Protein AF-A0A7Y5HDB7-F1 (afdb_monomer_lite)

Radius of gyration: 20.24 Å; chains: 1; bounding box: 42×54×58 Å

Secondary structure (DSSP, 8-state):
-GGG--HHHHHHHHHHHHHHHHHHTTS-SSPPGGGGHHHHHHHHGGGTTT-----HHHHHHHHHHHHHHHHHHHHTGGGS-HHHHHHHHHHHHHHHHHHHHHHHHHHHHHHHHHHHHHH-PPPPHHHHHHHHHHHHHHHHHHHHHHHHHHHTHHHHH--PPPTT----

Foldseek 3Di:
DCPVDDPVNVVVVVVVVVVVVVVVVPDPDQDALVVLVVLLCQLLVCQQPPAQDLDLVSLVSNLVSLVVSLVVLVSSVVNFDVVLSVVLNVLSVQLNVLSVQLSVLSVVLVVLVVCCVVVVHDRPPVVNVVSVVSNVVSSVSNSVSSVVCVVCCCVRSVDDDDVPSDRD

Sequence (168 aa):
LARWLTRGRIRRIEEAVGQVLARARGRTLPPGPAELRPFLRRVLSPASGTGLTSDVAGAHAIRRAARALRYAHETLAAAFPPETFRECQLLLRRLQDAAGSWNDRVMLLALVRKLGRRSGAAVPARLTDRLKKEMKVHGNGFEAALAGVAGARDRLFGIPPTPGEEPR

pLDDT: mean 86.06, std 11.88, range [52.62, 97.31]

Structure (mmCIF, N/CA/C/O backbone):
data_AF-A0A7Y5HDB7-F1
#
_entry.id   AF-A0A7Y5HDB7-F1
#
loop_
_atom_site.group_PDB
_atom_site.id
_atom_site.type_symbol
_atom_site.label_atom_id
_atom_site.label_alt_id
_atom_site.label_comp_id
_atom_site.label_asym_id
_atom_site.label_entity_id
_atom_site.label_seq_id
_atom_site.pdbx_PDB_ins_code
_atom_site.Cartn_x
_atom_site.Cartn_y
_atom_site.Cartn_z
_atom_site.occupancy
_atom_site.B_iso_or_equiv
_atom_site.auth_seq_id
_atom_site.auth_comp_id
_atom_site.auth_asym_id
_atom_site.auth_atom_id
_atom_site.pdbx_PDB_model_num
ATOM 1 N N . LEU A 1 1 ? -6.910 -31.721 1.705 1.00 53.41 1 LEU A N 1
ATOM 2 C CA . LEU A 1 1 ? -6.409 -30.587 2.523 1.00 53.41 1 LEU A CA 1
ATOM 3 C C . LEU A 1 1 ? -5.903 -30.969 3.930 1.00 53.41 1 LEU A C 1
ATOM 5 O O . LEU A 1 1 ? -5.052 -30.259 4.440 1.00 53.41 1 LEU A O 1
ATOM 9 N N . ALA A 1 2 ? -6.315 -32.091 4.543 1.00 60.59 2 ALA A N 1
ATOM 10 C CA . ALA A 1 2 ? -5.962 -32.419 5.940 1.00 60.59 2 ALA A CA 1
ATOM 11 C C . ALA A 1 2 ? -4.603 -33.125 6.196 1.00 60.59 2 ALA A C 1
ATOM 13 O O . ALA A 1 2 ? -4.182 -33.215 7.344 1.00 60.59 2 ALA A O 1
ATOM 14 N N . ARG A 1 3 ? -3.868 -33.602 5.174 1.00 70.19 3 ARG A N 1
ATOM 15 C CA . ARG A 1 3 ? -2.634 -34.409 5.377 1.00 70.19 3 ARG A CA 1
ATOM 16 C C . ARG A 1 3 ? -1.455 -33.659 6.028 1.00 70.19 3 ARG A C 1
ATOM 18 O O . ARG A 1 3 ? -0.506 -34.293 6.472 1.00 70.19 3 ARG A O 1
ATOM 25 N N . TRP A 1 4 ? -1.494 -32.328 6.095 1.00 80.56 4 TRP A N 1
ATOM 26 C CA . TRP A 1 4 ? -0.395 -31.496 6.610 1.00 80.56 4 TRP A CA 1
ATOM 27 C C . TRP A 1 4 ? -0.553 -31.087 8.091 1.00 80.56 4 TRP A C 1
ATOM 29 O O . TRP A 1 4 ? 0.432 -30.696 8.729 1.00 80.56 4 TRP A O 1
ATOM 39 N N . LEU A 1 5 ? -1.763 -31.218 8.650 1.00 84.25 5 LEU A N 1
ATOM 40 C CA . LEU A 1 5 ? -2.106 -30.906 10.043 1.00 84.25 5 LEU A CA 1
ATOM 41 C C . LEU A 1 5 ? -1.978 -32.159 10.917 1.00 84.25 5 LEU A C 1
ATOM 43 O O . LEU A 1 5 ? -2.958 -32.788 11.304 1.00 84.25 5 LEU A O 1
ATOM 47 N N . THR A 1 6 ? -0.742 -32.550 11.220 1.00 92.94 6 THR A N 1
ATOM 48 C CA . THR A 1 6 ? -0.495 -33.626 12.190 1.00 92.94 6 THR A CA 1
ATOM 49 C C . THR A 1 6 ? -0.859 -33.164 13.604 1.00 92.94 6 THR A C 1
ATOM 51 O O . THR A 1 6 ? -0.769 -31.974 13.917 1.00 92.94 6 THR A O 1
ATOM 54 N N . ARG A 1 7 ? -1.195 -34.101 14.503 1.00 91.19 7 ARG A N 1
ATOM 55 C CA . ARG A 1 7 ? -1.465 -33.794 15.926 1.00 91.19 7 ARG A CA 1
ATOM 56 C C . ARG A 1 7 ? -0.333 -32.985 16.576 1.00 91.19 7 ARG A C 1
ATOM 58 O O . ARG A 1 7 ? -0.592 -32.051 17.324 1.00 91.19 7 ARG A O 1
ATOM 65 N N . GLY A 1 8 ? 0.922 -33.289 16.237 1.00 93.44 8 GLY A N 1
ATOM 66 C CA . GLY A 1 8 ? 2.088 -32.552 16.741 1.00 93.44 8 GLY A CA 1
ATOM 67 C C . GLY A 1 8 ? 2.245 -31.135 16.173 1.00 93.44 8 GLY A C 1
ATOM 68 O O . GLY A 1 8 ? 2.944 -30.313 16.761 1.00 93.44 8 GLY A O 1
ATOM 69 N N . ARG A 1 9 ? 1.624 -30.820 15.031 1.00 87.94 9 ARG A N 1
ATOM 70 C CA . ARG A 1 9 ? 1.544 -29.446 14.513 1.00 87.94 9 ARG A CA 1
ATOM 71 C C . ARG A 1 9 ? 0.417 -28.661 15.163 1.00 87.94 9 ARG A C 1
ATOM 73 O O . ARG A 1 9 ? 0.635 -27.504 15.493 1.00 87.94 9 ARG A O 1
ATOM 80 N N . ILE A 1 10 ? -0.735 -29.300 15.363 1.00 91.38 10 ILE A N 1
ATOM 81 C CA . ILE A 1 10 ? -1.867 -28.712 16.088 1.00 91.38 10 ILE A CA 1
ATOM 82 C C . ILE A 1 10 ? -1.408 -28.293 17.488 1.00 91.38 10 ILE A C 1
ATOM 84 O O . ILE A 1 10 ? -1.502 -27.117 17.813 1.00 91.38 10 ILE A O 1
ATOM 88 N N . ARG A 1 11 ? -0.746 -29.196 18.226 1.00 94.94 11 ARG A N 1
ATOM 89 C CA . ARG A 1 11 ? -0.197 -28.897 19.558 1.00 94.94 11 ARG A CA 1
ATOM 90 C C . ARG A 1 11 ? 0.767 -27.704 19.561 1.00 94.94 11 ARG A C 1
ATOM 92 O O . ARG A 1 11 ? 0.665 -26.837 20.414 1.00 94.94 11 ARG A O 1
ATOM 99 N N . ARG A 1 12 ? 1.664 -27.614 18.571 1.00 91.25 12 ARG A N 1
ATOM 100 C CA . ARG A 1 12 ? 2.591 -26.473 18.434 1.00 91.25 12 ARG A CA 1
ATOM 101 C C . ARG A 1 12 ? 1.877 -25.150 18.150 1.00 91.25 12 ARG A C 1
ATOM 103 O O . ARG A 1 12 ? 2.319 -24.111 18.627 1.00 91.25 12 ARG A O 1
ATOM 110 N N . ILE A 1 13 ? 0.805 -25.175 17.356 1.00 85.44 13 ILE A N 1
ATOM 111 C CA . ILE A 1 13 ? -0.020 -23.987 17.099 1.00 85.44 13 ILE A CA 1
ATOM 112 C C . ILE A 1 13 ? -0.746 -23.578 18.383 1.00 85.44 13 ILE A C 1
ATOM 114 O O . ILE A 1 13 ? -0.710 -22.406 18.741 1.00 85.44 13 ILE A O 1
ATOM 118 N N . GLU A 1 14 ? -1.351 -24.531 19.091 1.00 91.56 14 GLU A N 1
ATOM 119 C CA . GLU A 1 14 ? -2.039 -24.295 20.365 1.00 91.56 14 GLU A CA 1
ATOM 120 C C . GLU A 1 14 ? -1.094 -23.717 21.425 1.00 91.56 14 GLU A C 1
ATOM 122 O O . GLU A 1 14 ? -1.429 -22.720 22.059 1.00 91.56 14 GLU A O 1
ATOM 127 N N . GLU A 1 15 ? 0.115 -24.269 21.566 1.00 94.50 15 GLU A N 1
ATOM 128 C CA . GLU A 1 15 ? 1.153 -23.748 22.466 1.00 94.50 15 GLU A CA 1
ATOM 129 C C . GLU A 1 15 ? 1.566 -22.319 22.094 1.00 94.50 15 GLU A C 1
ATOM 131 O O . GLU A 1 15 ? 1.622 -21.444 22.961 1.00 94.50 15 GLU A O 1
ATOM 136 N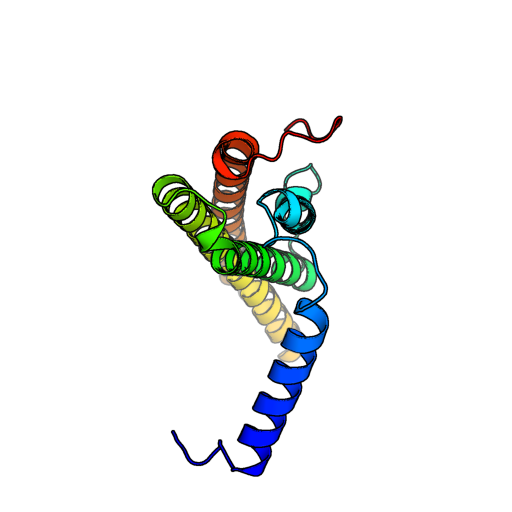 N . ALA A 1 16 ? 1.812 -22.047 20.808 1.00 84.25 16 ALA A N 1
ATOM 137 C CA . ALA A 1 16 ? 2.173 -20.710 20.342 1.00 84.25 16 ALA A CA 1
ATOM 138 C C . ALA A 1 16 ? 1.048 -19.691 20.598 1.00 84.25 16 ALA A C 1
ATOM 140 O O . ALA A 1 16 ? 1.310 -18.590 21.085 1.00 84.25 16 ALA A O 1
ATOM 141 N N . VAL A 1 17 ? -0.207 -20.061 20.325 1.00 80.44 17 VAL A N 1
ATOM 142 C CA . VAL A 1 17 ? -1.384 -19.230 20.623 1.00 80.44 17 VAL A CA 1
ATOM 143 C C . VAL A 1 17 ? -1.516 -19.009 22.131 1.00 80.44 17 VAL A C 1
ATOM 145 O O . VAL A 1 17 ? -1.704 -17.873 22.562 1.00 80.44 17 VAL A O 1
ATOM 148 N N . GLY A 1 18 ? -1.343 -20.053 22.943 1.00 85.69 18 GLY A N 1
ATOM 149 C CA . GLY A 1 18 ? -1.377 -19.972 24.402 1.00 85.69 18 GLY A CA 1
ATOM 150 C C . GLY A 1 18 ? -0.336 -19.003 24.963 1.00 85.69 18 GLY A C 1
ATOM 151 O O . GLY A 1 18 ? -0.668 -18.174 25.807 1.00 85.69 18 GLY A O 1
ATOM 152 N N . GLN A 1 19 ? 0.896 -19.025 24.445 1.00 83.19 19 GLN A N 1
ATOM 153 C CA . GLN A 1 19 ? 1.947 -18.075 24.830 1.00 83.19 19 GLN A CA 1
ATOM 154 C C . GLN A 1 19 ? 1.605 -16.630 24.443 1.00 83.19 19 GLN A C 1
ATOM 156 O O . GLN A 1 19 ? 1.855 -15.708 25.223 1.00 83.19 19 GLN A O 1
ATOM 161 N N . VAL A 1 20 ? 1.021 -16.415 23.259 1.00 75.50 20 VAL A N 1
ATOM 162 C CA . VAL A 1 20 ? 0.561 -15.087 22.821 1.00 75.50 20 VAL A CA 1
ATOM 163 C C . VAL A 1 20 ? -0.552 -14.573 23.737 1.00 75.50 20 VAL A C 1
ATOM 165 O O . VAL A 1 20 ? -0.480 -13.438 24.206 1.00 75.50 20 VAL A O 1
ATOM 168 N N . LEU A 1 21 ? -1.542 -15.412 24.051 1.00 75.75 21 LEU A N 1
ATOM 169 C CA . LEU A 1 21 ? -2.656 -15.058 24.932 1.00 75.75 21 LEU A CA 1
ATOM 170 C C . LEU A 1 21 ? -2.208 -14.825 26.380 1.00 75.75 21 LEU A C 1
ATOM 172 O O . LEU A 1 21 ? -2.672 -13.882 27.016 1.00 75.75 21 LEU A O 1
ATOM 176 N N . ALA A 1 22 ? -1.281 -15.632 26.901 1.00 79.44 22 ALA A N 1
ATOM 177 C CA . ALA A 1 22 ? -0.715 -15.447 28.236 1.00 79.44 22 ALA A CA 1
ATOM 178 C C . ALA A 1 22 ? 0.032 -14.110 28.354 1.00 79.44 22 ALA A C 1
ATOM 180 O O . ALA A 1 22 ? -0.130 -13.401 29.343 1.00 79.44 22 ALA A O 1
ATOM 181 N N . ARG A 1 23 ? 0.776 -13.712 27.312 1.00 73.75 23 ARG A N 1
ATOM 182 C CA . ARG A 1 23 ? 1.399 -12.378 27.228 1.00 73.75 23 ARG A CA 1
ATOM 183 C C . ARG A 1 23 ? 0.376 -11.246 27.103 1.00 73.75 23 ARG A C 1
ATOM 185 O O . ARG A 1 23 ? 0.663 -10.126 27.517 1.00 73.75 23 ARG A O 1
ATOM 192 N N . ALA A 1 24 ? -0.796 -11.518 26.531 1.00 65.94 24 ALA A N 1
ATOM 193 C CA . ALA A 1 24 ? -1.868 -10.539 26.383 1.00 65.94 24 ALA A CA 1
ATOM 194 C C . ALA A 1 24 ? -2.690 -10.350 27.672 1.00 65.94 24 ALA A C 1
ATOM 196 O O . ALA A 1 24 ? -3.136 -9.240 27.941 1.00 65.94 24 ALA A O 1
ATOM 197 N N . ARG A 1 25 ? -2.844 -11.393 28.503 1.00 62.31 25 ARG A N 1
ATOM 198 C CA . ARG A 1 25 ? -3.687 -11.402 29.721 1.00 62.31 25 ARG A CA 1
ATOM 199 C C . ARG A 1 25 ? -3.269 -10.445 30.849 1.00 62.31 25 ARG A C 1
ATOM 201 O O . ARG A 1 25 ? -3.994 -10.346 31.829 1.00 62.31 25 ARG A O 1
ATOM 208 N N . GLY A 1 26 ? -2.158 -9.724 30.715 1.00 62.16 26 GLY A N 1
ATOM 209 C CA . GLY A 1 26 ? -1.749 -8.660 31.644 1.00 62.16 26 GLY A CA 1
ATOM 210 C C . GLY A 1 26 ? -1.768 -7.253 31.042 1.00 62.16 26 GLY A C 1
ATOM 211 O O . GLY A 1 26 ? -1.338 -6.313 31.704 1.00 62.16 26 GLY A O 1
ATOM 212 N N . ARG A 1 27 ? -2.199 -7.093 29.782 1.00 54.84 27 ARG A N 1
ATOM 213 C CA . ARG A 1 27 ? -2.213 -5.798 29.096 1.00 54.84 27 ARG A CA 1
ATOM 214 C C . ARG A 1 27 ? -3.599 -5.164 29.157 1.00 54.84 27 ARG A C 1
ATOM 216 O O . ARG A 1 27 ? -4.592 -5.738 28.723 1.00 54.84 27 ARG A O 1
ATOM 223 N N . THR A 1 28 ? -3.612 -3.975 29.739 1.00 55.19 28 THR A N 1
ATOM 224 C CA . THR A 1 28 ? -4.709 -3.023 29.879 1.00 55.19 28 THR A CA 1
ATOM 225 C C . THR A 1 28 ? -5.381 -2.739 28.538 1.00 55.19 28 THR A C 1
ATOM 227 O O . THR A 1 28 ? -4.685 -2.344 27.612 1.00 55.19 28 THR A O 1
ATOM 230 N N . LEU A 1 29 ? -6.715 -2.878 28.503 1.00 52.62 29 LEU A N 1
ATOM 231 C CA . LEU A 1 29 ? -7.658 -2.520 27.429 1.00 52.62 29 LEU A CA 1
ATOM 232 C C . LEU A 1 29 ? -7.353 -3.087 26.017 1.00 52.62 29 LEU A C 1
ATOM 234 O O . LEU A 1 29 ? -6.205 -3.290 25.630 1.00 52.62 29 LEU A O 1
ATOM 238 N N . PRO A 1 30 ? -8.384 -3.370 25.197 1.00 57.78 30 PRO A N 1
ATOM 239 C CA . PRO A 1 30 ? -8.160 -3.638 23.780 1.00 57.78 30 PRO A CA 1
ATOM 240 C C . PRO A 1 30 ? -7.399 -2.450 23.168 1.00 57.78 30 PRO A C 1
ATOM 242 O O . PRO A 1 30 ? -7.697 -1.305 23.524 1.00 57.78 30 PRO A O 1
ATOM 245 N N . PRO A 1 31 ? -6.417 -2.688 22.279 1.00 64.62 31 PRO A N 1
ATOM 246 C CA . PRO A 1 31 ? -5.629 -1.603 21.715 1.00 64.62 31 PRO A CA 1
ATOM 247 C C . PRO A 1 31 ? -6.576 -0.596 21.053 1.00 64.62 31 PRO A C 1
ATOM 249 O O . PRO A 1 31 ? -7.414 -0.962 20.229 1.00 64.62 31 PRO A O 1
ATOM 252 N N . GLY A 1 32 ? -6.491 0.667 21.462 1.00 74.06 32 GLY A N 1
ATOM 253 C CA . GLY A 1 32 ? -7.309 1.723 20.878 1.00 74.06 32 GLY A CA 1
ATOM 254 C C . GLY A 1 32 ? -6.797 2.125 19.490 1.00 74.06 32 GLY A C 1
ATOM 255 O O . GLY A 1 32 ? -5.679 1.768 19.112 1.00 74.06 32 GLY A O 1
ATOM 256 N N . PRO A 1 33 ? -7.547 2.946 18.740 1.00 77.31 33 PRO A N 1
ATOM 257 C CA . PRO A 1 33 ? -7.126 3.441 17.428 1.00 77.31 33 PRO A CA 1
ATOM 258 C C . PRO A 1 33 ? -5.720 4.071 17.407 1.00 77.31 33 PRO A C 1
ATOM 260 O O . PRO A 1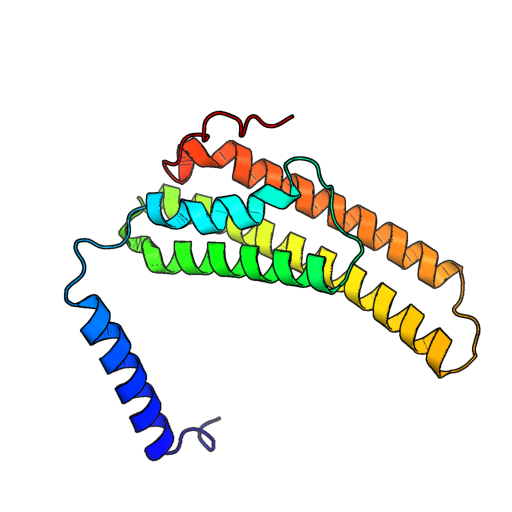 33 ? -4.997 3.923 16.425 1.00 77.31 33 PRO A O 1
ATOM 263 N N . ALA A 1 34 ? -5.278 4.690 18.510 1.00 79.25 34 ALA A N 1
ATOM 264 C CA . ALA A 1 34 ? -3.941 5.275 18.656 1.00 79.25 34 ALA A CA 1
ATOM 265 C C . ALA A 1 34 ? -2.782 4.274 18.455 1.00 79.25 34 ALA A C 1
ATOM 267 O O . ALA A 1 34 ? -1.703 4.670 18.013 1.00 79.25 34 ALA A O 1
ATOM 268 N N . GLU A 1 35 ? -3.003 2.982 18.703 1.00 82.44 35 GLU A N 1
ATOM 269 C CA . GLU A 1 35 ? -2.020 1.912 18.473 1.00 82.44 35 GLU A CA 1
ATOM 270 C C . GLU A 1 35 ? -1.744 1.678 16.975 1.00 82.44 35 GLU A C 1
ATOM 272 O O . GLU A 1 35 ? -0.738 1.073 16.605 1.00 82.44 35 GLU A O 1
ATOM 277 N N . LEU A 1 36 ? -2.579 2.222 16.079 1.00 84.00 36 LEU A N 1
ATOM 278 C CA . LEU A 1 36 ? -2.344 2.190 14.634 1.00 84.00 36 LEU A CA 1
ATOM 279 C C . LEU A 1 36 ? -1.318 3.232 14.164 1.00 84.00 36 LEU A C 1
ATOM 281 O O . LEU A 1 36 ? -0.824 3.120 13.038 1.00 84.00 36 LEU A O 1
ATOM 285 N N . ARG A 1 37 ? -0.941 4.213 15.003 1.00 83.94 37 ARG A N 1
ATOM 286 C CA . ARG A 1 37 ? 0.007 5.291 14.648 1.00 83.94 37 ARG A CA 1
ATOM 287 C C . ARG A 1 37 ? 1.305 4.791 14.008 1.00 83.94 37 ARG A C 1
ATOM 289 O O . ARG A 1 37 ? 1.668 5.320 12.957 1.00 83.94 37 ARG A O 1
ATOM 296 N N . PRO A 1 38 ? 2.011 3.778 14.551 1.00 81.81 38 PRO A N 1
ATOM 297 C CA . PRO A 1 38 ? 3.270 3.323 13.963 1.00 81.81 38 PRO A CA 1
ATOM 298 C C . PRO A 1 38 ? 3.081 2.734 12.560 1.00 81.81 38 PRO A C 1
ATOM 300 O O . PRO A 1 38 ? 3.935 2.915 11.690 1.00 81.81 38 PRO A O 1
ATOM 303 N N . PHE A 1 39 ? 1.956 2.052 12.331 1.00 82.12 39 PHE A N 1
ATOM 304 C CA . PHE A 1 39 ? 1.613 1.465 11.038 1.00 82.12 39 PHE A CA 1
ATOM 305 C C . PHE A 1 39 ? 1.237 2.545 10.027 1.00 82.12 39 PHE A C 1
ATOM 307 O O . PHE A 1 39 ? 1.769 2.542 8.918 1.00 82.12 39 PHE A O 1
ATOM 314 N N . LEU A 1 40 ? 0.399 3.504 10.431 1.00 84.38 40 LEU A N 1
ATOM 315 C CA . LEU A 1 40 ? 0.041 4.664 9.615 1.00 84.38 40 LEU A CA 1
ATOM 316 C C . LEU A 1 40 ? 1.283 5.456 9.220 1.00 84.38 40 LEU A C 1
ATOM 318 O O . LEU A 1 40 ? 1.516 5.649 8.033 1.00 84.38 40 LEU A O 1
ATOM 322 N N . ARG A 1 41 ? 2.148 5.812 10.175 1.00 84.38 41 ARG A N 1
ATOM 323 C CA . ARG A 1 41 ? 3.394 6.537 9.890 1.00 84.38 41 ARG A CA 1
ATOM 324 C C . ARG A 1 41 ? 4.276 5.788 8.895 1.00 84.38 41 ARG A C 1
ATOM 326 O O . ARG A 1 41 ? 4.829 6.390 7.985 1.00 84.38 41 ARG A O 1
ATOM 333 N N . ARG A 1 42 ? 4.399 4.464 9.025 1.00 82.56 42 ARG A N 1
ATOM 334 C CA . ARG A 1 42 ? 5.221 3.655 8.112 1.00 82.56 42 ARG A CA 1
ATOM 335 C C . ARG A 1 42 ? 4.652 3.595 6.694 1.00 82.56 42 ARG A C 1
ATOM 337 O O . ARG A 1 42 ? 5.424 3.531 5.743 1.00 82.56 42 ARG A O 1
ATOM 344 N N . VAL A 1 43 ? 3.329 3.590 6.559 1.00 83.12 43 VAL A N 1
ATOM 345 C CA . VAL A 1 43 ? 2.639 3.577 5.262 1.00 83.12 43 VAL A CA 1
ATOM 346 C C . VAL A 1 43 ? 2.611 4.965 4.621 1.00 83.12 43 VAL A C 1
ATOM 348 O O . VAL A 1 43 ? 2.723 5.056 3.405 1.00 83.12 43 VAL A O 1
ATOM 351 N N . LEU A 1 44 ? 2.502 6.024 5.426 1.00 83.25 44 LEU A N 1
ATOM 352 C CA . LEU A 1 44 ? 2.420 7.415 4.975 1.00 83.25 44 LEU A CA 1
ATOM 353 C C . LEU A 1 44 ? 3.795 8.081 4.795 1.00 83.25 44 LEU A C 1
ATOM 355 O O . LEU A 1 44 ? 3.906 9.024 4.027 1.00 83.25 44 LEU A O 1
ATOM 359 N N . SER A 1 45 ? 4.863 7.583 5.424 1.00 80.75 45 SER A N 1
ATOM 360 C CA . SER A 1 45 ? 6.225 8.126 5.270 1.00 80.75 45 SER A CA 1
ATOM 361 C C . SER A 1 45 ? 6.754 8.145 3.819 1.00 80.75 45 SER A C 1
ATOM 363 O O . SER A 1 45 ? 7.427 9.105 3.454 1.00 80.75 45 SER A O 1
ATOM 365 N N . PRO A 1 46 ? 6.447 7.172 2.940 1.00 67.88 46 PRO A N 1
ATOM 366 C CA . PRO A 1 46 ? 6.735 7.304 1.509 1.00 67.88 46 PRO A CA 1
ATOM 367 C C . PRO A 1 46 ? 6.031 8.500 0.845 1.00 67.88 46 PRO A C 1
ATOM 369 O O . PRO A 1 46 ? 6.565 9.069 -0.103 1.00 67.88 46 PRO A O 1
ATOM 372 N N . ALA A 1 47 ? 4.858 8.904 1.349 1.00 58.16 47 ALA A N 1
ATOM 373 C CA . ALA A 1 47 ? 4.116 10.062 0.852 1.00 58.16 47 ALA A CA 1
ATOM 374 C C . ALA A 1 47 ? 4.732 11.401 1.300 1.00 58.16 47 ALA A C 1
ATOM 376 O O . ALA A 1 47 ? 4.497 12.416 0.657 1.00 58.16 47 ALA A O 1
ATOM 377 N N . SER A 1 48 ? 5.561 11.426 2.352 1.00 57.19 48 SER A N 1
ATOM 378 C CA . SER A 1 48 ? 6.111 12.663 2.928 1.00 57.19 48 SER A CA 1
ATOM 379 C C . SER A 1 48 ? 7.360 13.204 2.206 1.00 57.19 48 SER A C 1
ATOM 381 O O . SER A 1 48 ? 8.181 13.880 2.821 1.00 57.19 48 SER A O 1
ATOM 383 N N . G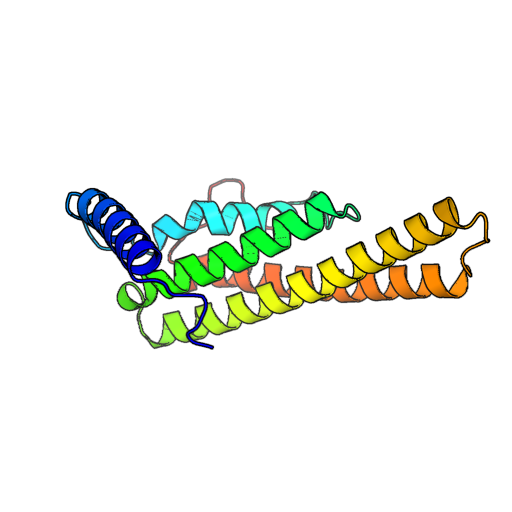LY A 1 49 ? 7.526 12.910 0.909 1.00 55.00 49 GLY A N 1
ATOM 384 C CA . GLY A 1 49 ? 8.457 13.646 0.037 1.00 55.00 49 GLY A CA 1
ATOM 385 C C . GLY A 1 49 ? 9.659 12.888 -0.539 1.00 55.00 49 GLY A C 1
ATOM 386 O O . GLY A 1 49 ? 10.442 13.496 -1.259 1.00 55.00 49 GLY A O 1
ATOM 387 N N . THR A 1 50 ? 9.819 11.581 -0.290 1.00 56.66 50 THR A N 1
ATOM 388 C CA . THR A 1 50 ? 10.872 10.783 -0.973 1.00 56.66 50 THR A CA 1
ATOM 389 C C . THR A 1 50 ? 10.413 10.166 -2.297 1.00 56.66 50 THR A C 1
ATOM 391 O O . THR A 1 50 ? 11.238 9.651 -3.053 1.00 56.66 50 THR A O 1
ATOM 394 N N . GLY A 1 51 ? 9.119 10.278 -2.614 1.00 69.44 51 GLY A N 1
ATOM 395 C CA . GLY A 1 51 ? 8.523 9.722 -3.823 1.00 69.44 51 GLY A CA 1
ATOM 396 C C . GLY A 1 51 ? 8.483 8.193 -3.812 1.00 69.44 51 GLY A C 1
ATOM 397 O O . GLY A 1 51 ? 9.121 7.510 -3.006 1.00 69.44 51 GLY A O 1
ATOM 398 N N . LEU A 1 52 ? 7.703 7.620 -4.724 1.00 82.31 52 LEU A N 1
ATOM 399 C CA . LEU A 1 52 ? 7.652 6.172 -4.877 1.00 82.31 52 LEU A CA 1
ATOM 400 C C . LEU A 1 52 ? 8.975 5.623 -5.424 1.00 82.31 52 LEU A C 1
ATOM 402 O O . LEU A 1 52 ? 9.456 6.014 -6.487 1.00 82.31 52 LEU A O 1
ATOM 406 N N . THR A 1 53 ? 9.549 4.659 -4.707 1.00 81.38 53 THR A N 1
ATOM 407 C CA . THR A 1 53 ? 10.806 4.013 -5.095 1.00 81.38 53 THR A CA 1
ATOM 408 C C . THR A 1 53 ? 10.628 3.032 -6.254 1.00 81.38 53 THR A C 1
ATOM 410 O O . THR A 1 53 ? 9.712 2.218 -6.273 1.00 81.38 53 THR A O 1
ATOM 413 N N . SER A 1 54 ? 11.548 3.051 -7.218 1.00 83.88 54 SER A N 1
ATOM 414 C CA . SER A 1 54 ? 11.600 2.024 -8.272 1.00 83.88 54 SER A CA 1
ATOM 415 C C . SER A 1 54 ? 12.344 0.751 -7.843 1.00 83.88 54 SER A C 1
ATOM 417 O O . SER A 1 54 ? 12.491 -0.180 -8.639 1.00 83.88 54 SER A O 1
ATOM 419 N N . ASP A 1 55 ? 12.811 0.703 -6.593 1.00 89.94 55 ASP A N 1
ATOM 420 C CA . ASP A 1 55 ? 13.460 -0.461 -6.009 1.00 89.94 55 ASP A CA 1
ATOM 421 C C . ASP A 1 55 ? 12.444 -1.518 -5.539 1.00 89.94 55 ASP A C 1
ATOM 423 O O . ASP A 1 55 ? 11.423 -1.219 -4.915 1.00 89.94 55 ASP A O 1
ATOM 427 N N . VAL A 1 56 ? 12.764 -2.786 -5.805 1.00 91.31 56 VAL A N 1
ATOM 428 C CA . VAL A 1 56 ? 11.917 -3.939 -5.468 1.00 91.31 56 VAL A CA 1
ATOM 429 C C . VAL A 1 56 ? 11.774 -4.096 -3.957 1.00 91.31 56 VAL A C 1
ATOM 431 O O . VAL A 1 56 ? 10.674 -4.377 -3.478 1.00 91.31 56 VAL A O 1
ATOM 434 N N . ALA A 1 57 ? 12.859 -3.931 -3.193 1.00 90.19 57 ALA A N 1
ATOM 435 C CA . ALA A 1 57 ? 12.810 -4.118 -1.746 1.00 90.19 57 ALA A CA 1
ATOM 436 C C . ALA A 1 57 ? 11.970 -3.019 -1.086 1.00 90.19 57 ALA A C 1
ATOM 438 O O . ALA A 1 57 ? 11.136 -3.314 -0.225 1.00 90.19 57 ALA A O 1
ATOM 439 N N . GLY A 1 58 ? 12.125 -1.778 -1.550 1.00 88.06 58 GLY A N 1
ATOM 440 C CA . GLY A 1 58 ? 11.300 -0.649 -1.141 1.00 88.06 58 GLY A CA 1
ATOM 441 C C . GLY A 1 58 ? 9.810 -0.839 -1.456 1.00 88.06 58 GLY A C 1
ATOM 442 O O . GLY A 1 58 ? 8.978 -0.755 -0.548 1.00 88.06 58 GLY A O 1
ATOM 443 N N . ALA A 1 59 ? 9.459 -1.187 -2.699 1.00 89.75 59 ALA A N 1
ATOM 444 C CA . ALA A 1 59 ? 8.066 -1.432 -3.090 1.00 89.75 59 ALA A CA 1
ATOM 445 C C . ALA A 1 59 ? 7.428 -2.585 -2.291 1.00 89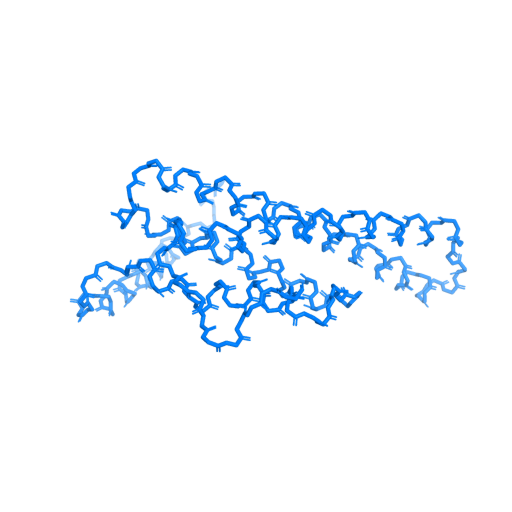.75 59 ALA A C 1
ATOM 447 O O . ALA A 1 59 ? 6.297 -2.482 -1.802 1.00 89.75 59 ALA A O 1
ATOM 448 N N . HIS A 1 60 ? 8.188 -3.658 -2.062 1.00 91.62 60 HIS A N 1
ATOM 449 C CA . HIS A 1 60 ? 7.741 -4.785 -1.253 1.00 91.62 60 HIS A CA 1
ATOM 450 C C . HIS A 1 60 ? 7.536 -4.406 0.221 1.00 91.62 60 HIS A C 1
ATOM 452 O O . HIS A 1 60 ? 6.557 -4.828 0.846 1.00 91.62 60 HIS A O 1
ATOM 458 N N . ALA A 1 61 ? 8.435 -3.604 0.798 1.00 89.62 61 ALA A N 1
ATOM 459 C CA . ALA A 1 61 ? 8.309 -3.122 2.169 1.00 89.62 61 ALA A CA 1
ATOM 460 C C . ALA A 1 61 ? 7.036 -2.285 2.361 1.00 89.62 61 ALA A C 1
ATOM 462 O O . ALA A 1 61 ? 6.314 -2.499 3.337 1.00 89.62 61 ALA A O 1
ATOM 463 N N . ILE A 1 62 ? 6.721 -1.413 1.402 1.00 89.06 62 ILE A N 1
ATOM 464 C CA . ILE A 1 62 ? 5.502 -0.597 1.399 1.00 89.06 62 ILE A CA 1
ATOM 465 C C . ILE A 1 62 ? 4.251 -1.478 1.318 1.00 89.06 62 ILE A C 1
ATOM 467 O O . ILE A 1 62 ? 3.355 -1.352 2.154 1.00 89.06 62 ILE A O 1
ATOM 471 N N . ARG A 1 63 ? 4.211 -2.443 0.388 1.00 93.06 63 ARG A N 1
ATOM 472 C CA . ARG A 1 63 ? 3.106 -3.413 0.292 1.00 93.06 63 ARG A CA 1
ATOM 473 C C . ARG A 1 63 ? 2.890 -4.164 1.609 1.00 93.06 63 ARG A C 1
ATOM 475 O O . ARG A 1 63 ? 1.748 -4.350 2.035 1.00 93.06 63 ARG A O 1
ATOM 482 N N . ARG A 1 64 ? 3.968 -4.608 2.268 1.00 92.69 64 ARG A N 1
ATOM 483 C CA . ARG A 1 64 ? 3.879 -5.273 3.580 1.00 92.69 64 ARG A CA 1
ATOM 484 C C . ARG A 1 64 ? 3.316 -4.345 4.652 1.00 92.69 64 ARG A C 1
ATOM 486 O O . ARG A 1 64 ? 2.491 -4.798 5.439 1.00 92.69 64 ARG A O 1
ATOM 493 N N . ALA A 1 65 ? 3.723 -3.078 4.671 1.00 89.62 65 ALA A N 1
ATOM 494 C CA . ALA A 1 65 ? 3.211 -2.096 5.621 1.00 89.62 65 ALA A CA 1
ATOM 495 C C . ALA A 1 65 ? 1.709 -1.828 5.413 1.00 89.62 65 ALA A C 1
ATOM 497 O O . ALA A 1 65 ? 0.959 -1.865 6.384 1.00 89.62 65 ALA A O 1
ATOM 498 N N . ALA A 1 66 ? 1.250 -1.662 4.166 1.00 91.69 66 ALA A N 1
ATOM 499 C CA . ALA A 1 66 ? -0.171 -1.475 3.853 1.00 91.69 66 ALA A CA 1
ATOM 500 C C . ALA A 1 66 ? -1.022 -2.676 4.307 1.00 91.69 66 ALA A C 1
ATOM 502 O O . ALA A 1 66 ? -2.063 -2.510 4.943 1.00 91.69 66 ALA A O 1
ATOM 503 N N . ARG A 1 67 ? -0.537 -3.900 4.057 1.00 94.88 67 ARG A N 1
ATOM 504 C CA . ARG A 1 67 ? -1.178 -5.135 4.534 1.00 94.88 67 ARG A CA 1
ATOM 505 C C . ARG A 1 67 ? -1.208 -5.216 6.063 1.00 94.88 67 ARG A C 1
ATOM 507 O O . ARG A 1 67 ? -2.231 -5.580 6.634 1.00 94.88 67 ARG A O 1
ATOM 514 N N . ALA A 1 68 ? -0.099 -4.884 6.723 1.00 90.38 68 ALA A N 1
ATOM 515 C CA . ALA A 1 68 ? -0.009 -4.896 8.180 1.00 90.38 68 ALA A CA 1
ATOM 516 C C . ALA A 1 68 ? -0.972 -3.888 8.818 1.00 90.38 68 ALA A C 1
ATOM 518 O O . ALA A 1 68 ? -1.642 -4.235 9.783 1.00 90.38 68 ALA A O 1
ATOM 519 N N . LEU A 1 69 ? -1.095 -2.686 8.248 1.00 91.75 69 LEU A N 1
ATOM 520 C CA . LEU A 1 69 ? -2.049 -1.674 8.699 1.00 91.75 69 LEU A CA 1
ATOM 521 C C . LEU A 1 69 ? -3.495 -2.177 8.602 1.00 91.75 69 LEU A C 1
ATOM 523 O O . LEU A 1 69 ? -4.250 -2.055 9.563 1.00 91.75 69 LEU A O 1
ATOM 527 N N . ARG A 1 70 ? -3.867 -2.798 7.475 1.00 94.56 70 ARG A N 1
ATOM 528 C CA . ARG A 1 70 ? -5.194 -3.405 7.316 1.00 94.56 70 ARG A CA 1
ATOM 529 C C . ARG A 1 70 ? -5.460 -4.478 8.370 1.00 94.56 70 ARG A C 1
ATOM 531 O O . ARG A 1 70 ? -6.515 -4.461 8.989 1.00 94.56 70 ARG A O 1
ATOM 538 N N . TYR A 1 71 ? -4.519 -5.393 8.585 1.00 93.00 71 TYR A N 1
ATOM 539 C CA . TYR A 1 71 ? -4.697 -6.472 9.560 1.00 93.00 71 TYR A CA 1
ATOM 540 C C . TYR A 1 71 ? -4.726 -5.975 10.999 1.00 93.00 71 TYR A C 1
ATOM 542 O O . TYR A 1 71 ? -5.503 -6.488 11.800 1.00 93.00 71 TYR A O 1
ATOM 550 N N . ALA A 1 72 ? -3.922 -4.964 11.323 1.00 89.69 72 ALA A N 1
ATOM 551 C CA . ALA A 1 72 ? -3.997 -4.303 12.614 1.00 89.69 72 ALA A CA 1
ATOM 552 C C . ALA A 1 72 ? -5.396 -3.705 12.815 1.00 89.69 72 ALA A C 1
ATOM 554 O O . ALA A 1 72 ? -6.048 -4.018 13.802 1.00 89.69 72 ALA A O 1
ATOM 555 N N . HIS A 1 73 ? -5.914 -2.961 11.836 1.00 90.75 73 HIS A N 1
ATOM 556 C CA . HIS A 1 73 ? -7.272 -2.421 11.891 1.00 90.75 73 HIS A CA 1
ATOM 557 C C . HIS A 1 73 ? -8.350 -3.516 12.026 1.00 90.75 73 HIS A C 1
ATOM 559 O O . HIS A 1 73 ? -9.230 -3.402 12.869 1.00 90.75 73 HIS A O 1
ATOM 565 N N . GLU A 1 74 ? -8.266 -4.605 11.253 1.00 93.06 74 GLU A N 1
ATOM 566 C CA . GLU A 1 74 ? -9.191 -5.748 11.359 1.00 93.06 74 GLU A CA 1
ATOM 567 C C . GLU A 1 74 ? -9.135 -6.422 12.741 1.00 93.06 74 GLU A C 1
ATOM 569 O O . GLU A 1 74 ? -10.168 -6.818 13.272 1.00 93.06 74 GLU A O 1
ATOM 574 N N . THR A 1 75 ? -7.952 -6.504 13.357 1.00 89.19 75 THR A N 1
ATOM 575 C CA . THR A 1 75 ? -7.782 -7.035 14.723 1.00 89.19 75 THR A CA 1
ATOM 576 C C . THR A 1 75 ? -8.452 -6.130 15.760 1.00 89.19 75 THR A C 1
ATOM 578 O O . THR A 1 75 ? -8.982 -6.614 16.757 1.00 89.19 75 THR A O 1
ATOM 581 N N . LEU A 1 76 ? -8.458 -4.819 15.517 1.00 88.44 76 LEU A N 1
ATOM 582 C CA . LEU A 1 76 ? -9.053 -3.820 16.402 1.00 88.44 76 LEU A CA 1
ATOM 583 C C . LEU A 1 76 ? -10.520 -3.524 16.081 1.00 88.44 76 LEU A C 1
ATOM 585 O O . LEU A 1 76 ? -11.032 -2.523 16.561 1.00 88.44 76 LEU A O 1
ATOM 589 N N . ALA A 1 77 ? -11.218 -4.369 15.314 1.00 90.31 77 ALA A N 1
ATOM 590 C CA . ALA A 1 77 ? -12.580 -4.085 14.852 1.00 90.31 77 ALA A CA 1
ATOM 591 C C . ALA A 1 77 ? -13.550 -3.658 15.967 1.00 90.31 77 ALA A C 1
ATOM 593 O O . ALA A 1 77 ? -14.339 -2.739 15.775 1.00 90.31 77 ALA A O 1
ATOM 594 N N . ALA A 1 78 ? -13.452 -4.279 17.146 1.00 86.94 78 ALA A N 1
ATOM 595 C CA . ALA A 1 78 ? -14.297 -3.966 18.299 1.00 86.94 78 ALA A CA 1
ATOM 596 C C . ALA A 1 78 ? -14.026 -2.584 18.931 1.00 86.94 78 ALA A C 1
ATOM 598 O O . ALA A 1 78 ? -14.841 -2.106 19.711 1.00 86.94 78 ALA A O 1
ATOM 599 N N . ALA A 1 79 ? -12.895 -1.947 18.615 1.00 88.00 79 ALA A N 1
ATOM 600 C CA . ALA A 1 79 ? -12.524 -0.622 19.112 1.00 88.00 79 ALA A CA 1
ATOM 601 C C . ALA A 1 79 ? -13.060 0.528 18.238 1.00 88.00 79 ALA A C 1
ATOM 603 O O . ALA A 1 79 ? -12.819 1.693 18.553 1.00 88.00 79 ALA A O 1
ATOM 604 N N . PHE A 1 80 ? -13.765 0.222 17.143 1.00 85.62 80 PHE A N 1
ATOM 605 C CA . PHE A 1 80 ? -14.323 1.207 16.219 1.00 85.62 80 PHE A CA 1
ATOM 606 C C . PHE A 1 80 ? -15.854 1.114 16.177 1.00 85.62 80 PHE A C 1
ATOM 608 O O . PHE A 1 80 ? -16.399 0.007 16.207 1.00 85.62 80 PHE A O 1
ATOM 615 N N . PRO A 1 81 ? -16.564 2.247 16.017 1.00 90.81 81 PRO A N 1
ATOM 616 C CA . PRO A 1 81 ? -17.954 2.222 15.577 1.00 90.81 81 PRO A CA 1
ATOM 617 C C . PRO A 1 81 ? -18.085 1.429 14.261 1.00 90.81 81 PRO A C 1
ATOM 619 O O . PRO A 1 81 ? -17.207 1.567 13.398 1.00 90.81 81 PRO A O 1
ATOM 622 N N . PRO A 1 82 ? -19.139 0.613 14.064 1.00 92.69 82 PRO A N 1
ATOM 623 C CA . PRO A 1 82 ? -19.281 -0.239 12.878 1.00 92.69 82 PRO A CA 1
ATOM 624 C C . PRO A 1 82 ? -19.173 0.512 11.545 1.00 92.69 82 PRO A C 1
ATOM 626 O O . PRO A 1 82 ? -18.590 0.003 10.584 1.00 92.69 82 PRO A O 1
ATOM 629 N N . GLU A 1 83 ? -19.706 1.729 11.481 1.00 92.88 83 GLU A N 1
ATOM 630 C CA . GLU A 1 83 ? -19.683 2.601 10.308 1.00 92.88 83 GLU A CA 1
ATOM 631 C C . GLU A 1 83 ? -18.252 3.063 10.009 1.00 92.88 83 GLU A C 1
ATOM 633 O O . GLU A 1 83 ? -17.758 2.867 8.896 1.00 92.88 83 GLU A O 1
ATOM 638 N N . THR A 1 84 ? -17.553 3.577 11.027 1.00 90.81 84 THR A N 1
ATOM 639 C CA . THR A 1 84 ? -16.144 3.988 10.944 1.00 90.81 84 THR A CA 1
ATOM 640 C C . THR A 1 84 ? -15.250 2.817 10.545 1.00 90.81 84 THR A C 1
ATOM 642 O O . THR A 1 84 ? -14.404 2.956 9.662 1.00 90.81 84 THR A O 1
ATOM 645 N N . PHE A 1 85 ? -15.465 1.637 11.137 1.00 92.06 85 PHE A N 1
ATOM 646 C CA . PHE A 1 85 ? -14.722 0.423 10.805 1.00 92.06 85 PHE A CA 1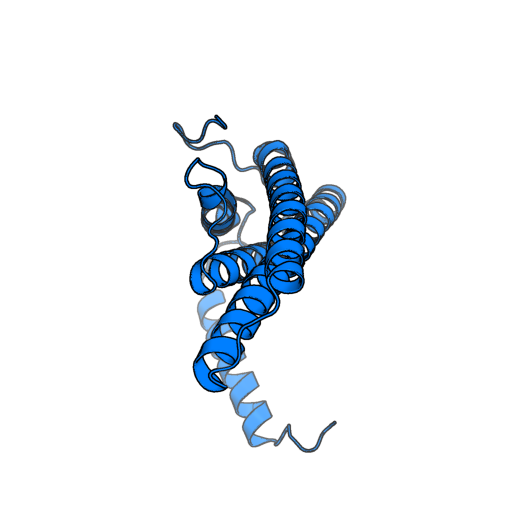
ATOM 647 C C . PHE A 1 85 ? -14.867 0.057 9.324 1.00 92.06 85 PHE A C 1
ATOM 649 O O . PHE A 1 85 ? -13.871 -0.193 8.641 1.00 92.06 85 PHE A O 1
ATOM 656 N N . ARG A 1 86 ? -16.102 0.031 8.805 1.00 95.31 86 ARG A N 1
ATOM 657 C CA . ARG A 1 86 ? -16.371 -0.289 7.393 1.00 95.31 86 ARG A CA 1
ATOM 658 C C . ARG A 1 86 ? -15.710 0.721 6.462 1.00 95.31 86 ARG A C 1
ATOM 660 O O . ARG A 1 86 ? -15.104 0.325 5.466 1.00 95.31 86 ARG A O 1
ATOM 667 N N . GLU A 1 87 ? -15.783 2.006 6.793 1.00 94.31 87 GLU A N 1
ATOM 668 C CA . GLU A 1 87 ? -15.167 3.060 5.992 1.00 94.31 87 GLU A CA 1
ATOM 669 C C . GLU A 1 87 ? -13.633 2.936 5.958 1.00 94.31 87 GLU A C 1
ATOM 671 O O . GLU A 1 87 ? -13.035 2.894 4.877 1.00 94.31 87 GLU A O 1
ATOM 676 N N . CYS A 1 88 ? -12.996 2.764 7.122 1.00 92.06 88 CYS A N 1
ATOM 677 C CA . CYS A 1 88 ? -11.570 2.457 7.229 1.00 92.06 88 CYS A CA 1
ATOM 678 C C . CYS A 1 88 ? -11.192 1.225 6.406 1.00 92.06 88 CYS A C 1
ATOM 680 O O . CYS A 1 88 ? -10.219 1.246 5.651 1.00 92.06 88 CYS A O 1
ATOM 682 N N . GLN A 1 89 ? -11.962 0.142 6.524 1.00 95.00 89 GLN A N 1
ATOM 683 C CA . GLN A 1 89 ? -11.682 -1.104 5.821 1.00 95.00 89 GLN A CA 1
ATOM 684 C C . GLN A 1 89 ? -11.700 -0.909 4.298 1.00 95.00 89 GLN A C 1
ATOM 686 O O . GLN A 1 89 ? -10.838 -1.456 3.604 1.00 95.00 89 GLN A O 1
ATOM 691 N N . LEU A 1 90 ? -12.629 -0.106 3.769 1.00 96.44 90 LEU A N 1
ATOM 692 C CA . LEU A 1 90 ? -12.683 0.223 2.343 1.00 96.44 90 LEU A CA 1
ATOM 693 C C . LEU A 1 90 ? -11.443 1.001 1.889 1.00 96.44 90 LEU A C 1
ATOM 695 O O . LEU A 1 90 ? -10.852 0.653 0.862 1.00 96.44 90 LEU A O 1
ATOM 699 N N . LEU A 1 91 ? -11.012 2.009 2.651 1.00 95.44 91 LEU A N 1
ATOM 700 C CA . LEU A 1 91 ? -9.809 2.788 2.339 1.00 95.44 91 LEU A CA 1
ATOM 701 C C . LEU A 1 91 ? -8.542 1.929 2.398 1.00 95.44 91 LEU A C 1
ATOM 703 O O . LEU A 1 91 ? -7.750 1.925 1.456 1.00 95.44 91 LEU A O 1
ATOM 707 N N . LEU A 1 92 ? -8.375 1.144 3.464 1.00 94.62 92 LEU A N 1
ATOM 708 C CA . LEU A 1 92 ? -7.212 0.276 3.649 1.00 94.62 92 LEU A CA 1
ATOM 709 C C . LEU A 1 92 ? -7.153 -0.841 2.605 1.00 94.62 92 LEU A C 1
ATOM 711 O O . LEU A 1 92 ? -6.067 -1.213 2.159 1.00 94.62 92 LEU A O 1
ATOM 715 N N . ARG A 1 93 ? -8.306 -1.355 2.164 1.00 96.69 93 ARG A N 1
ATOM 716 C CA . ARG A 1 93 ? -8.368 -2.301 1.048 1.00 96.69 93 ARG A CA 1
ATOM 717 C C . ARG A 1 93 ? -7.904 -1.652 -0.254 1.00 96.69 93 ARG A C 1
ATOM 719 O O . ARG A 1 93 ? -7.031 -2.213 -0.908 1.00 96.69 93 ARG A O 1
ATOM 726 N N . ARG A 1 94 ? -8.428 -0.471 -0.601 1.00 96.75 94 ARG A N 1
ATOM 727 C CA . ARG A 1 94 ? -8.007 0.272 -1.805 1.00 96.75 94 ARG A CA 1
ATOM 728 C C . ARG A 1 94 ? -6.506 0.560 -1.789 1.00 96.75 94 ARG A C 1
ATOM 730 O O . ARG A 1 94 ? -5.830 0.325 -2.786 1.00 96.75 94 ARG A O 1
ATOM 737 N N . LEU A 1 95 ? -5.983 0.990 -0.642 1.00 94.88 95 LEU A N 1
ATOM 738 C CA . LEU A 1 95 ? -4.556 1.211 -0.425 1.00 94.88 95 LEU A CA 1
ATOM 739 C C . LEU A 1 95 ? -3.735 -0.062 -0.658 1.00 94.88 95 LEU A C 1
ATOM 741 O O . LEU A 1 95 ? -2.742 -0.032 -1.384 1.00 94.88 95 LEU A O 1
ATOM 745 N N . GLN A 1 96 ? -4.147 -1.186 -0.066 1.00 95.75 96 GLN A N 1
ATOM 746 C CA . GLN A 1 96 ? -3.459 -2.466 -0.227 1.00 95.75 96 GLN A CA 1
ATOM 747 C C . GLN A 1 96 ? -3.472 -2.945 -1.686 1.00 95.75 96 GLN A C 1
ATOM 749 O O . GLN A 1 96 ? -2.442 -3.408 -2.181 1.00 95.75 96 GLN A O 1
ATOM 754 N N . ASP A 1 97 ? -4.613 -2.840 -2.367 1.00 97.19 97 ASP A N 1
ATOM 755 C CA . ASP A 1 97 ? -4.779 -3.288 -3.752 1.00 97.19 97 ASP A CA 1
ATOM 756 C C . ASP A 1 97 ? -3.935 -2.426 -4.713 1.00 97.19 97 ASP A C 1
ATOM 758 O O . ASP A 1 97 ? -3.253 -2.954 -5.602 1.00 97.19 97 ASP A O 1
ATOM 762 N N . ALA A 1 98 ? -3.886 -1.109 -4.482 1.00 96.00 98 ALA A N 1
ATOM 763 C CA . ALA A 1 98 ? -3.034 -0.190 -5.233 1.00 96.00 98 ALA A CA 1
ATOM 764 C C . ALA A 1 98 ? -1.537 -0.462 -4.990 1.00 96.00 98 ALA A C 1
ATOM 766 O O . ALA A 1 98 ? -0.773 -0.599 -5.949 1.00 96.00 98 ALA A O 1
ATOM 767 N N . ALA A 1 99 ? -1.127 -0.643 -3.728 1.00 93.56 99 ALA A N 1
ATOM 768 C CA . ALA A 1 99 ? 0.249 -0.993 -3.370 1.00 93.56 99 ALA A CA 1
ATOM 769 C C . ALA A 1 99 ? 0.686 -2.329 -3.992 1.00 93.56 99 ALA A C 1
ATOM 771 O O . ALA A 1 99 ? 1.811 -2.459 -4.473 1.00 93.56 99 ALA A O 1
ATOM 772 N N . GLY A 1 100 ? -0.206 -3.327 -3.997 1.00 96.06 100 GLY A N 1
ATOM 773 C CA . GLY A 1 100 ? 0.020 -4.620 -4.639 1.00 96.06 100 GLY A CA 1
ATOM 774 C C . GLY A 1 100 ? 0.255 -4.477 -6.139 1.00 96.06 100 GLY A C 1
ATOM 775 O O . GLY A 1 100 ? 1.284 -4.925 -6.640 1.00 96.06 100 GLY A O 1
ATOM 776 N N . SER A 1 101 ? -0.648 -3.776 -6.826 1.00 97.06 101 SER A N 1
ATOM 777 C CA . SER A 1 101 ? -0.574 -3.562 -8.275 1.00 97.06 101 SER A CA 1
ATOM 778 C C . SER A 1 101 ? 0.708 -2.837 -8.693 1.00 97.06 101 SER A C 1
ATOM 780 O O . SER A 1 101 ? 1.377 -3.243 -9.646 1.00 97.06 101 SER A O 1
ATOM 782 N N . TRP A 1 102 ? 1.085 -1.791 -7.953 1.00 95.62 102 TR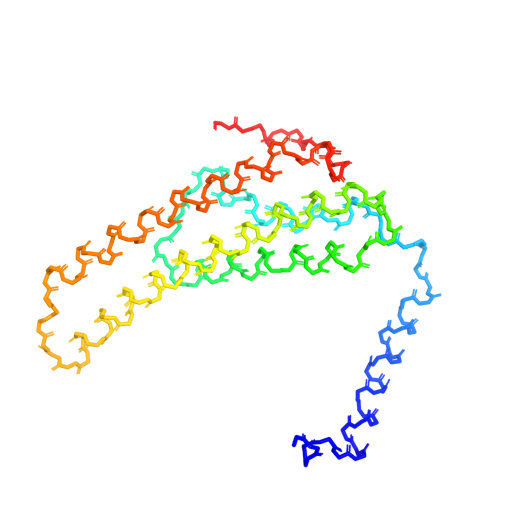P A N 1
ATOM 783 C CA . TRP A 1 102 ? 2.327 -1.056 -8.177 1.00 95.62 102 TRP A CA 1
ATOM 784 C C . TRP A 1 102 ? 3.567 -1.931 -7.947 1.00 95.62 102 TRP A C 1
ATOM 786 O O . TRP A 1 102 ? 4.409 -2.048 -8.842 1.00 95.62 102 TRP A O 1
ATOM 796 N N . ASN A 1 103 ? 3.647 -2.616 -6.801 1.00 95.56 103 ASN A N 1
ATOM 797 C CA . ASN A 1 103 ? 4.731 -3.551 -6.488 1.00 95.56 103 ASN A CA 1
ATOM 798 C C . ASN A 1 103 ? 4.903 -4.619 -7.578 1.00 95.56 103 ASN A C 1
ATOM 800 O O . ASN A 1 103 ? 6.028 -4.957 -7.943 1.00 95.56 103 ASN A O 1
ATOM 804 N N . ASP A 1 104 ? 3.804 -5.153 -8.107 1.00 97.12 104 ASP A N 1
ATOM 805 C CA . ASP A 1 104 ? 3.856 -6.194 -9.130 1.00 97.12 104 ASP A CA 1
ATOM 806 C C . ASP A 1 104 ? 4.496 -5.674 -10.428 1.00 97.12 104 ASP A C 1
ATOM 808 O O . ASP A 1 104 ? 5.274 -6.390 -11.059 1.00 97.12 104 ASP A O 1
ATOM 812 N N . ARG A 1 105 ? 4.271 -4.406 -10.802 1.00 97.25 105 ARG A N 1
ATOM 813 C CA . ARG A 1 105 ? 4.955 -3.784 -11.952 1.00 97.25 105 ARG A CA 1
ATOM 814 C C . ARG A 1 105 ? 6.434 -3.521 -11.701 1.00 97.25 105 ARG A C 1
ATOM 816 O O . ARG A 1 105 ? 7.243 -3.780 -12.594 1.00 97.25 105 ARG A O 1
ATOM 823 N N . VAL A 1 106 ? 6.799 -3.083 -10.495 1.00 95.75 106 VAL A N 1
ATOM 824 C CA . VAL A 1 106 ? 8.208 -2.949 -10.083 1.00 95.75 106 VAL A CA 1
ATOM 825 C C . VAL A 1 106 ? 8.920 -4.306 -10.183 1.00 95.75 106 VAL A C 1
ATOM 827 O O . VAL A 1 106 ? 9.995 -4.411 -10.779 1.00 95.75 106 VAL A O 1
ATOM 830 N N . MET A 1 107 ? 8.287 -5.372 -9.683 1.00 97.12 107 MET A N 1
ATOM 831 C CA . MET A 1 107 ? 8.825 -6.732 -9.741 1.00 97.12 107 MET A CA 1
ATOM 832 C C . MET A 1 107 ? 8.951 -7.242 -11.182 1.00 97.12 107 MET A C 1
ATOM 834 O O . MET A 1 107 ? 10.005 -7.757 -11.556 1.00 97.12 107 MET A O 1
ATOM 838 N N . LEU A 1 108 ? 7.923 -7.075 -12.019 1.00 97.19 108 LEU A N 1
ATOM 839 C CA . LEU A 1 108 ? 7.968 -7.488 -13.427 1.00 97.19 108 LEU A CA 1
ATOM 840 C C . LEU A 1 108 ? 9.108 -6.800 -14.184 1.00 97.19 108 LEU A C 1
ATOM 842 O O . LEU A 1 108 ? 9.877 -7.468 -14.877 1.00 97.19 108 LEU A O 1
ATOM 846 N N . LEU A 1 109 ? 9.279 -5.488 -14.001 1.00 96.19 109 LEU A N 1
ATOM 847 C CA . LEU A 1 109 ? 10.380 -4.740 -14.606 1.00 96.19 109 LEU A CA 1
ATOM 848 C C . LEU A 1 109 ? 11.749 -5.275 -14.154 1.00 96.19 109 LEU A C 1
ATOM 850 O O . LEU A 1 109 ? 12.660 -5.436 -14.971 1.00 96.19 109 LEU A O 1
ATOM 854 N N . ALA A 1 110 ? 11.903 -5.592 -12.868 1.00 95.88 110 ALA A N 1
ATOM 855 C CA . ALA A 1 110 ? 13.133 -6.172 -12.340 1.00 95.88 110 ALA A CA 1
ATOM 856 C C . ALA A 1 110 ? 13.406 -7.588 -12.882 1.00 95.88 110 ALA A C 1
ATOM 858 O O . ALA A 1 110 ? 14.556 -7.902 -13.207 1.00 95.88 110 ALA A O 1
ATOM 859 N N . LEU A 1 111 ? 12.373 -8.427 -13.030 1.00 96.38 111 LEU A N 1
ATOM 860 C CA . LEU A 1 111 ? 12.486 -9.769 -13.613 1.00 96.38 111 LEU A CA 1
ATOM 861 C C . LEU A 1 111 ? 12.895 -9.716 -15.083 1.00 96.38 111 LEU A C 1
ATOM 863 O O . LEU A 1 111 ? 13.818 -10.427 -15.472 1.00 96.38 111 LEU A O 1
ATOM 867 N N . VAL A 1 112 ? 12.276 -8.839 -15.873 1.00 96.06 112 VAL A N 1
ATOM 868 C CA . VAL A 1 112 ? 12.625 -8.640 -17.286 1.00 96.06 112 VAL A CA 1
ATOM 869 C C . VAL A 1 112 ? 14.088 -8.212 -17.430 1.00 96.06 112 VAL A C 1
ATOM 871 O O . VAL A 1 112 ? 14.840 -8.806 -18.201 1.00 96.06 112 VAL A O 1
ATOM 874 N N . ARG A 1 113 ? 14.542 -7.249 -16.618 1.00 94.00 113 ARG A N 1
ATOM 875 C CA . ARG A 1 113 ? 15.955 -6.831 -16.589 1.00 94.00 113 ARG A CA 1
ATOM 876 C C . ARG A 1 113 ? 16.889 -7.975 -16.188 1.00 94.00 113 ARG A C 1
ATOM 878 O O . ARG A 1 113 ? 17.964 -8.127 -16.764 1.00 94.00 113 ARG A O 1
ATOM 885 N N . LYS A 1 114 ? 16.499 -8.783 -15.197 1.00 95.25 114 LYS A N 1
ATOM 886 C CA . LYS A 1 114 ? 17.270 -9.952 -14.750 1.00 95.25 114 LYS A CA 1
ATOM 887 C C . LYS A 1 114 ? 17.362 -11.021 -15.841 1.00 95.25 114 LYS A C 1
ATOM 889 O O . LYS A 1 114 ? 18.425 -11.617 -15.993 1.00 95.25 114 LYS A O 1
ATOM 894 N N . LEU A 1 115 ? 16.286 -11.245 -16.592 1.00 95.44 115 LEU A N 1
ATOM 895 C CA . LEU A 1 115 ? 16.248 -12.190 -17.705 1.00 95.44 115 LEU A CA 1
ATOM 896 C C . LEU A 1 115 ? 17.179 -11.755 -18.842 1.00 95.44 115 LEU A C 1
ATOM 898 O O . LEU A 1 115 ? 17.968 -12.573 -19.305 1.00 95.44 115 LEU A O 1
ATOM 902 N N . GLY A 1 116 ? 17.155 -10.476 -19.231 1.00 95.38 116 GLY A N 1
ATOM 903 C CA . GLY A 1 116 ? 18.086 -9.935 -20.231 1.00 95.38 116 GLY A CA 1
ATOM 904 C C . GLY A 1 116 ? 19.548 -10.151 -19.843 1.00 95.38 116 GLY A C 1
ATOM 905 O O . GLY A 1 116 ? 20.325 -10.704 -20.612 1.00 95.38 116 GLY A O 1
ATOM 906 N N . ARG A 1 117 ? 19.901 -9.833 -18.588 1.00 95.38 117 ARG A N 1
ATOM 907 C CA . ARG A 1 117 ? 21.260 -10.072 -18.068 1.00 95.38 117 ARG A CA 1
ATOM 908 C C . ARG A 1 117 ? 21.669 -11.546 -18.084 1.00 95.38 117 ARG A C 1
ATOM 910 O O . ARG A 1 117 ? 22.825 -11.840 -18.342 1.00 95.38 117 ARG A O 1
ATOM 917 N N . ARG A 1 118 ? 20.750 -12.464 -17.767 1.00 96.25 118 ARG A N 1
ATOM 918 C CA . ARG A 1 118 ? 21.041 -13.909 -17.702 1.00 96.25 118 ARG A CA 1
ATOM 919 C C . ARG A 1 118 ? 21.120 -14.578 -19.069 1.00 96.25 118 ARG A C 1
ATOM 921 O O . ARG A 1 118 ? 21.895 -15.508 -19.226 1.00 96.25 118 ARG A O 1
ATOM 928 N N . SER A 1 119 ? 20.287 -14.150 -20.010 1.00 94.94 119 SER A N 1
ATOM 929 C CA . SER A 1 119 ? 20.220 -14.743 -21.351 1.00 94.94 119 SER A CA 1
ATOM 930 C C . SER A 1 119 ? 21.251 -14.160 -22.315 1.00 94.94 119 SER A C 1
ATOM 932 O O . SER A 1 119 ? 21.460 -14.731 -23.378 1.00 94.94 119 SER A O 1
ATOM 934 N N . GLY A 1 120 ? 21.847 -13.006 -21.991 1.00 94.12 120 GLY A N 1
ATOM 935 C CA . GLY A 1 120 ? 22.670 -12.241 -22.933 1.00 94.12 120 GLY A CA 1
ATOM 936 C C . GLY A 1 120 ? 21.859 -11.611 -24.072 1.00 94.12 120 GLY A C 1
ATOM 937 O O . GLY A 1 120 ? 22.415 -10.886 -24.891 1.00 94.12 120 GLY A O 1
ATOM 938 N N . ALA A 1 121 ? 20.545 -11.852 -24.124 1.00 92.19 121 ALA A N 1
ATOM 939 C CA . ALA A 1 121 ? 19.667 -11.304 -25.139 1.00 92.19 121 ALA A CA 1
ATOM 940 C C . ALA A 1 121 ? 19.249 -9.872 -24.783 1.00 92.19 121 ALA A C 1
ATOM 942 O O . ALA A 1 121 ? 18.926 -9.549 -23.632 1.00 92.19 121 ALA A O 1
ATOM 943 N N . ALA A 1 122 ? 19.193 -9.017 -25.803 1.00 91.44 122 ALA A N 1
ATOM 944 C CA . ALA A 1 122 ? 18.623 -7.689 -25.665 1.00 91.44 122 ALA A CA 1
ATOM 945 C C . ALA A 1 122 ? 17.132 -7.797 -25.309 1.00 91.44 122 ALA A C 1
ATOM 947 O O . ALA A 1 122 ? 16.337 -8.406 -26.026 1.00 91.44 122 ALA A O 1
ATOM 948 N N . VAL A 1 123 ? 16.737 -7.178 -24.195 1.00 94.44 123 VAL A N 1
ATOM 949 C CA . VAL A 1 123 ? 15.320 -7.031 -23.853 1.00 94.44 123 VAL A CA 1
ATOM 950 C C . VAL A 1 123 ? 14.692 -6.033 -24.827 1.00 94.44 123 VAL A C 1
ATOM 952 O O . VAL A 1 123 ? 15.227 -4.931 -24.969 1.00 94.44 123 VAL A O 1
ATOM 955 N N . PRO A 1 124 ? 13.530 -6.337 -25.433 1.00 94.75 124 PRO A N 1
ATOM 956 C CA . PRO A 1 124 ? 12.841 -5.381 -26.290 1.00 94.75 124 PRO A CA 1
ATOM 957 C C . PRO A 1 124 ? 12.571 -4.058 -25.559 1.00 94.75 124 PRO A C 1
ATOM 959 O O . PRO A 1 124 ? 11.893 -4.036 -24.525 1.00 94.75 124 PRO A O 1
ATOM 962 N N . ALA A 1 125 ? 13.056 -2.942 -26.113 1.00 94.19 125 ALA A N 1
ATOM 963 C CA . ALA A 1 125 ? 12.866 -1.607 -25.533 1.00 94.19 125 ALA A CA 1
ATOM 964 C C . ALA A 1 125 ? 11.376 -1.306 -25.292 1.00 94.19 125 ALA A C 1
ATOM 966 O O . ALA A 1 125 ? 10.987 -0.933 -24.187 1.00 94.19 125 ALA A O 1
ATOM 967 N N . ARG A 1 126 ? 10.524 -1.643 -26.274 1.00 95.81 126 ARG A N 1
ATOM 968 C CA . ARG A 1 126 ? 9.059 -1.499 -26.195 1.00 95.81 126 ARG A CA 1
ATOM 969 C C . ARG A 1 126 ? 8.446 -2.171 -24.961 1.00 95.81 126 ARG A C 1
ATOM 971 O O . ARG A 1 126 ? 7.542 -1.607 -24.350 1.00 95.81 126 ARG A O 1
ATOM 978 N N . LEU A 1 127 ? 8.930 -3.356 -24.575 1.00 95.50 127 LEU A N 1
ATOM 979 C CA . LEU A 1 127 ? 8.442 -4.056 -23.381 1.00 95.50 127 LEU A CA 1
ATOM 980 C C . LEU A 1 127 ? 8.845 -3.309 -22.105 1.00 95.50 127 LEU A C 1
ATOM 982 O O . LEU A 1 127 ? 8.021 -3.101 -21.216 1.00 95.50 127 LEU A O 1
ATOM 986 N N . THR A 1 128 ? 10.106 -2.884 -22.027 1.00 95.44 128 THR A N 1
ATOM 987 C CA . THR A 1 128 ? 10.628 -2.144 -20.872 1.00 95.44 128 THR A CA 1
ATOM 988 C C . THR A 1 128 ? 9.905 -0.809 -20.695 1.00 95.44 128 THR A C 1
ATOM 990 O O . THR A 1 128 ? 9.532 -0.458 -19.575 1.00 95.44 128 THR A O 1
ATOM 993 N N . ASP A 1 129 ? 9.660 -0.082 -21.783 1.00 96.62 129 ASP A N 1
ATOM 994 C CA . ASP A 1 129 ? 8.982 1.215 -21.749 1.00 96.62 129 ASP A CA 1
ATOM 995 C C . ASP A 1 129 ? 7.506 1.080 -21.385 1.00 96.62 129 ASP A C 1
ATOM 997 O O . ASP A 1 129 ? 6.998 1.848 -20.563 1.00 96.62 129 ASP A O 1
ATOM 1001 N N . ARG A 1 130 ? 6.834 0.042 -21.896 1.00 97.31 130 ARG A N 1
ATOM 1002 C CA . ARG A 1 130 ? 5.480 -0.308 -21.461 1.00 97.31 130 ARG A CA 1
ATOM 1003 C C . ARG A 1 130 ? 5.432 -0.573 -19.955 1.00 97.31 130 ARG A C 1
ATOM 1005 O O . ARG A 1 130 ? 4.594 0.011 -19.273 1.00 97.31 130 ARG A O 1
ATOM 1012 N N . LEU A 1 131 ? 6.338 -1.395 -19.421 1.00 95.94 131 LEU A N 1
ATOM 1013 C CA . LEU A 1 131 ? 6.377 -1.705 -17.987 1.00 95.94 131 LEU A CA 1
ATOM 1014 C C . LEU A 1 131 ? 6.666 -0.468 -17.129 1.00 95.94 131 LEU A C 1
ATOM 1016 O O . LEU A 1 131 ? 6.046 -0.305 -16.083 1.00 95.94 131 LEU A O 1
ATOM 1020 N N . LYS A 1 132 ? 7.549 0.436 -17.574 1.00 95.56 132 LYS A N 1
ATOM 1021 C CA . LYS A 1 132 ? 7.779 1.727 -16.900 1.00 95.56 132 LYS A CA 1
ATOM 1022 C C . LYS A 1 132 ? 6.516 2.593 -16.888 1.00 95.56 132 LYS A C 1
ATOM 1024 O O . LYS A 1 132 ? 6.197 3.179 -15.855 1.00 95.56 132 LYS A O 1
ATOM 1029 N N . LYS A 1 133 ? 5.787 2.665 -18.009 1.00 96.50 133 LYS A N 1
ATOM 1030 C CA . LYS A 1 133 ? 4.526 3.416 -18.103 1.00 96.50 133 LYS A CA 1
ATOM 1031 C C . LYS A 1 133 ? 3.467 2.834 -17.168 1.00 96.50 133 LYS A C 1
ATOM 1033 O O . LYS A 1 133 ? 2.859 3.582 -16.410 1.00 96.50 133 LYS A O 1
ATOM 1038 N N . GLU A 1 134 ? 3.285 1.516 -17.175 1.00 96.94 134 GLU A N 1
ATOM 1039 C CA . GLU A 1 134 ? 2.362 0.831 -16.264 1.00 96.94 134 GLU A CA 1
ATOM 1040 C C . GLU A 1 134 ? 2.765 1.037 -14.796 1.00 96.94 134 GLU A C 1
ATOM 1042 O O . GLU A 1 134 ? 1.920 1.381 -13.974 1.00 96.94 134 GLU A O 1
ATOM 1047 N N . MET A 1 135 ? 4.054 0.909 -14.464 1.00 95.38 135 MET A N 1
ATOM 1048 C CA . MET A 1 135 ? 4.577 1.189 -13.122 1.00 95.38 135 MET A CA 1
ATOM 1049 C C . MET A 1 135 ? 4.231 2.612 -12.669 1.00 95.38 135 MET A C 1
ATOM 1051 O O . MET A 1 135 ? 3.787 2.783 -11.538 1.00 95.38 135 MET A O 1
ATOM 1055 N N . LYS A 1 136 ? 4.377 3.616 -13.547 1.00 94.38 136 LYS A N 1
ATOM 1056 C CA . LYS A 1 136 ? 3.996 5.005 -13.254 1.00 94.38 136 LYS A CA 1
ATOM 1057 C C . LYS A 1 136 ? 2.491 5.145 -13.013 1.00 94.38 136 LYS A C 1
ATOM 1059 O O . LYS A 1 136 ? 2.094 5.732 -12.018 1.00 94.38 136 LYS A O 1
ATOM 1064 N N . VAL A 1 137 ? 1.654 4.569 -13.880 1.00 96.06 137 VAL A N 1
ATOM 1065 C CA . VAL A 1 137 ? 0.186 4.614 -13.733 1.00 96.06 137 VAL A CA 1
ATOM 1066 C C . VAL A 1 137 ? -0.256 4.003 -12.402 1.00 96.06 137 VAL A C 1
ATOM 1068 O O . VAL A 1 137 ? -1.036 4.610 -11.671 1.00 96.06 137 VAL A O 1
ATOM 1071 N N . HIS A 1 138 ? 0.267 2.827 -12.054 1.00 95.31 138 HIS A N 1
ATOM 1072 C CA . HIS A 1 138 ? -0.054 2.188 -10.780 1.00 95.31 138 HIS A CA 1
ATOM 1073 C C . HIS A 1 138 ? 0.543 2.931 -9.579 1.00 95.31 138 HIS A C 1
ATOM 1075 O O . HIS A 1 138 ? -0.084 2.952 -8.524 1.00 95.31 138 HIS A O 1
ATOM 1081 N N . GLY A 1 139 ? 1.705 3.569 -9.743 1.00 92.75 139 GLY A N 1
ATOM 1082 C CA . GLY A 1 139 ? 2.286 4.459 -8.740 1.00 92.75 139 GLY A CA 1
ATOM 1083 C C . GLY A 1 139 ? 1.359 5.630 -8.417 1.00 92.75 139 GLY A C 1
ATOM 1084 O O . GLY A 1 139 ? 0.992 5.803 -7.261 1.00 92.75 139 GLY A O 1
ATOM 1085 N N . ASN A 1 140 ? 0.863 6.336 -9.435 1.00 93.00 140 ASN A N 1
ATOM 1086 C CA . ASN A 1 140 ? -0.103 7.424 -9.255 1.00 93.00 140 ASN A CA 1
ATOM 1087 C C . ASN A 1 140 ? -1.385 6.945 -8.544 1.00 93.00 140 ASN A C 1
ATOM 1089 O O . ASN A 1 140 ? -1.915 7.623 -7.669 1.00 93.00 140 ASN A O 1
ATOM 1093 N N . GLY A 1 141 ? -1.888 5.756 -8.901 1.00 93.56 141 GLY A N 1
ATOM 1094 C CA . GLY A 1 141 ? -3.047 5.159 -8.227 1.00 93.56 141 GLY A CA 1
ATOM 1095 C C . GLY A 1 141 ? -2.781 4.840 -6.752 1.00 93.56 141 GLY A C 1
ATOM 1096 O O . GLY A 1 141 ? -3.665 5.000 -5.910 1.00 93.56 141 GLY A O 1
ATOM 1097 N N . PHE A 1 142 ? -1.558 4.422 -6.423 1.00 93.50 142 PHE A N 1
ATOM 1098 C CA . PHE A 1 142 ? -1.137 4.199 -5.045 1.00 93.50 142 PHE A CA 1
ATOM 1099 C C . PHE A 1 142 ? -0.977 5.511 -4.263 1.00 93.50 142 PHE A C 1
ATOM 1101 O O . PHE A 1 142 ? -1.462 5.587 -3.136 1.00 93.50 142 PHE A O 1
ATOM 1108 N N . GLU A 1 143 ? -0.404 6.558 -4.859 1.00 91.56 143 GLU A N 1
ATOM 1109 C CA . GLU A 1 143 ? -0.333 7.902 -4.260 1.00 91.56 143 GLU A CA 1
ATOM 1110 C C . GLU A 1 143 ? -1.725 8.474 -3.973 1.00 91.56 143 GLU A C 1
ATOM 1112 O O . GLU A 1 143 ? -1.972 8.973 -2.877 1.00 91.56 143 GLU A O 1
ATOM 1117 N N . ALA A 1 144 ? -2.674 8.320 -4.899 1.00 92.06 144 ALA A N 1
ATOM 1118 C CA . ALA A 1 144 ? -4.057 8.738 -4.679 1.00 92.06 144 ALA A CA 1
ATOM 1119 C C . ALA A 1 144 ? -4.713 7.982 -3.506 1.00 92.06 144 ALA A C 1
ATOM 1121 O O . ALA A 1 144 ? -5.420 8.574 -2.688 1.00 92.06 144 ALA A O 1
ATOM 1122 N N . ALA A 1 145 ? -4.458 6.675 -3.384 1.00 93.31 145 ALA A N 1
ATOM 1123 C CA . ALA A 1 145 ? -4.951 5.886 -2.258 1.00 93.31 145 ALA A CA 1
ATOM 1124 C C . ALA A 1 145 ? -4.295 6.298 -0.926 1.00 93.31 145 ALA A C 1
ATOM 1126 O O . ALA A 1 145 ? -4.982 6.359 0.095 1.00 93.31 145 ALA A O 1
ATOM 1127 N N . LEU A 1 146 ? -2.995 6.615 -0.934 1.00 91.06 146 LEU A N 1
ATOM 1128 C CA . LEU A 1 146 ? -2.284 7.169 0.222 1.00 91.06 146 LEU A CA 1
ATOM 1129 C C . LEU A 1 146 ? -2.890 8.502 0.660 1.00 91.06 146 LEU A C 1
ATOM 1131 O O . LEU A 1 146 ? -3.182 8.664 1.843 1.00 91.06 146 LEU A O 1
ATOM 1135 N N . ALA A 1 147 ? -3.138 9.413 -0.282 1.00 89.62 147 ALA A N 1
ATOM 1136 C CA . ALA A 1 147 ? -3.771 10.699 -0.009 1.00 89.62 147 ALA A CA 1
ATOM 1137 C C . ALA A 1 147 ? -5.172 10.525 0.600 1.00 89.62 147 ALA A C 1
ATOM 1139 O O . ALA A 1 147 ? -5.511 11.202 1.568 1.00 89.62 147 ALA A O 1
ATOM 1140 N N . GLY A 1 148 ? -5.958 9.560 0.108 1.00 91.62 148 GLY A N 1
ATOM 1141 C CA . GLY A 1 148 ? -7.264 9.227 0.686 1.00 91.62 148 GLY A CA 1
ATOM 1142 C C . GLY A 1 148 ? -7.182 8.745 2.140 1.00 91.62 148 GLY A C 1
ATOM 1143 O O . GLY A 1 148 ? -7.993 9.152 2.969 1.00 91.62 148 GLY A O 1
ATOM 1144 N N . VAL A 1 149 ? -6.188 7.916 2.478 1.00 90.88 149 VAL A N 1
ATOM 1145 C CA . VAL A 1 149 ? -5.951 7.485 3.869 1.00 90.88 149 VAL A CA 1
ATOM 1146 C C . VAL A 1 149 ? -5.454 8.647 4.730 1.00 90.88 149 VAL A C 1
ATOM 1148 O O . VAL A 1 149 ? -5.920 8.800 5.856 1.00 90.88 149 VAL A O 1
ATOM 1151 N N . ALA A 1 150 ? -4.547 9.477 4.210 1.00 88.56 150 ALA A N 1
ATOM 1152 C CA . ALA A 1 150 ? -4.007 10.633 4.920 1.00 88.56 150 ALA A CA 1
ATOM 1153 C C . ALA A 1 150 ? -5.102 11.659 5.250 1.00 88.56 150 ALA A C 1
ATOM 1155 O O . ALA A 1 150 ? -5.231 12.060 6.403 1.00 88.56 150 ALA A O 1
ATOM 1156 N N . GLY A 1 151 ? -5.948 12.009 4.275 1.00 88.38 151 GLY A N 1
ATOM 1157 C CA . GLY A 1 151 ? -7.060 12.945 4.467 1.00 88.38 151 GLY A CA 1
ATOM 1158 C C . GLY A 1 151 ? -8.159 12.416 5.393 1.00 88.38 151 GLY A C 1
ATOM 1159 O O . GLY A 1 151 ? -8.885 13.194 6.003 1.00 88.38 151 GLY A O 1
ATOM 1160 N N . ALA A 1 152 ? -8.272 11.096 5.543 1.00 88.06 152 ALA A N 1
ATOM 1161 C CA . ALA A 1 152 ? -9.221 10.477 6.462 1.00 88.06 152 ALA A CA 1
ATOM 1162 C C . ALA A 1 152 ? -8.616 10.130 7.834 1.00 88.06 152 ALA A C 1
ATOM 1164 O O . ALA A 1 152 ? -9.340 9.626 8.696 1.00 88.06 152 ALA A O 1
ATOM 1165 N N . ARG A 1 153 ? -7.314 10.383 8.052 1.00 85.94 153 ARG A N 1
ATOM 1166 C CA . ARG A 1 153 ? -6.576 9.933 9.242 1.00 85.94 153 ARG A CA 1
ATOM 1167 C C . ARG A 1 153 ? -7.244 10.394 10.536 1.00 85.94 153 ARG A C 1
ATOM 1169 O O . ARG A 1 153 ? -7.572 9.572 11.388 1.00 85.94 153 ARG A O 1
ATOM 1176 N N . ASP A 1 154 ? -7.471 11.694 10.660 1.00 84.00 154 ASP A N 1
ATOM 1177 C CA . ASP A 1 154 ? -7.935 12.290 11.910 1.00 84.00 154 ASP A CA 1
ATOM 1178 C C . ASP A 1 154 ? -9.381 11.875 12.208 1.00 84.00 154 ASP A C 1
ATOM 1180 O O . ASP A 1 154 ? -9.693 11.435 13.314 1.00 84.00 154 ASP A O 1
ATOM 1184 N N . ARG A 1 155 ? -10.246 11.922 11.185 1.00 89.19 155 ARG A N 1
ATOM 1185 C CA . ARG A 1 155 ? -11.671 11.579 11.293 1.00 89.19 155 ARG A CA 1
ATOM 1186 C C . ARG A 1 155 ? -11.904 10.100 11.591 1.00 89.19 155 ARG A C 1
ATOM 1188 O O . ARG A 1 155 ? -12.767 9.777 12.398 1.00 89.19 155 ARG A O 1
ATOM 1195 N N . LEU A 1 156 ? -11.189 9.205 10.910 1.00 84.25 156 LEU A N 1
ATOM 1196 C CA . LEU A 1 156 ? -11.491 7.773 10.961 1.00 84.25 156 LEU A CA 1
ATOM 1197 C C . LEU A 1 156 ? -10.634 6.997 11.955 1.00 84.25 156 LEU A C 1
ATOM 1199 O O . LEU A 1 156 ? -11.090 6.000 12.510 1.00 84.25 156 LEU A O 1
ATOM 1203 N N . PHE A 1 157 ? -9.405 7.447 12.197 1.00 81.69 157 PHE A N 1
ATOM 1204 C CA . PHE A 1 157 ? -8.490 6.767 13.108 1.00 81.69 157 PHE A CA 1
ATOM 1205 C C . PHE A 1 157 ? -8.345 7.494 14.447 1.00 81.69 157 PHE A C 1
ATOM 1207 O O . PHE A 1 157 ? -7.686 6.964 15.336 1.00 81.69 157 PHE A O 1
ATOM 1214 N N . GLY A 1 158 ? -8.925 8.691 14.614 1.00 81.38 158 GLY A N 1
ATOM 1215 C CA . GLY A 1 158 ? -8.776 9.484 15.841 1.00 81.38 158 GLY A CA 1
ATOM 1216 C C . GLY A 1 158 ? -7.314 9.841 16.136 1.00 81.38 158 GLY A C 1
ATOM 1217 O O . GLY A 1 158 ? -6.918 9.999 17.292 1.00 81.38 158 GLY A O 1
ATOM 1218 N N . ILE A 1 159 ? -6.479 9.888 15.097 1.00 76.69 159 ILE A N 1
ATOM 1219 C CA . ILE A 1 159 ? -5.050 10.172 15.193 1.00 76.69 159 ILE A CA 1
ATOM 1220 C C . ILE A 1 159 ? -4.824 11.534 14.547 1.00 76.69 159 ILE A C 1
ATOM 1222 O O . ILE A 1 159 ? -4.796 11.579 13.321 1.00 76.69 159 ILE A O 1
ATOM 1226 N N . PRO A 1 160 ? -4.655 12.616 15.328 1.00 73.25 160 PRO A N 1
ATOM 1227 C CA . PRO A 1 160 ? -4.307 13.914 14.769 1.00 73.25 160 PRO A CA 1
ATOM 1228 C C . PRO A 1 160 ? -2.911 13.884 14.121 1.00 73.25 160 PRO A C 1
ATOM 1230 O O . PRO A 1 160 ? -2.107 12.990 14.429 1.00 73.25 160 PRO A O 1
ATOM 1233 N N . PRO A 1 161 ? -2.580 14.870 13.269 1.00 70.44 161 PRO A N 1
ATOM 1234 C CA . PRO A 1 161 ? -1.239 15.042 12.740 1.00 70.44 161 PRO A CA 1
ATOM 1235 C C . PRO A 1 161 ? -0.240 15.245 13.861 1.00 70.44 161 PRO A C 1
ATOM 1237 O O . PRO A 1 161 ? -0.494 15.979 14.816 1.00 70.44 161 PRO A O 1
ATOM 1240 N N . THR A 1 162 ? 0.922 14.613 13.733 1.00 73.50 162 THR A N 1
ATOM 1241 C CA . THR A 1 162 ? 2.055 14.975 14.579 1.00 73.50 162 THR A CA 1
ATOM 1242 C C . THR A 1 162 ? 2.562 16.350 14.117 1.00 73.50 162 THR A C 1
ATOM 1244 O O . THR A 1 162 ? 2.610 16.578 12.905 1.00 73.50 162 THR A O 1
ATOM 1247 N N . PRO A 1 163 ? 2.948 17.273 15.020 1.00 73.12 163 PRO A N 1
ATOM 1248 C CA . PRO A 1 163 ? 3.567 18.535 14.616 1.00 73.12 163 PRO A CA 1
ATOM 1249 C C . PRO A 1 163 ? 4.734 18.281 13.646 1.00 73.12 163 PRO A C 1
ATOM 1251 O O . PRO A 1 163 ? 5.648 17.524 13.971 1.00 73.12 163 PRO A O 1
ATOM 1254 N N . GLY A 1 164 ? 4.671 18.863 12.442 1.00 71.25 164 GLY A N 1
ATOM 1255 C CA . GLY A 1 164 ? 5.655 18.658 11.366 1.00 71.25 164 GLY A CA 1
ATOM 1256 C C . GLY A 1 164 ? 5.294 17.611 10.296 1.00 71.25 164 GLY A C 1
ATOM 1257 O O . GLY A 1 164 ? 6.063 17.442 9.354 1.00 71.25 164 GLY A O 1
ATOM 1258 N N . GLU A 1 165 ? 4.143 16.934 10.392 1.00 65.50 165 GLU A N 1
ATOM 1259 C CA . GLU A 1 165 ? 3.625 16.006 9.363 1.00 65.50 165 GLU A CA 1
ATOM 1260 C C . GLU A 1 165 ? 2.642 16.664 8.374 1.00 65.50 165 GLU A C 1
ATOM 1262 O O . GLU A 1 165 ? 1.811 15.971 7.780 1.00 65.50 165 GLU A O 1
ATOM 1267 N N . GLU A 1 166 ? 2.680 17.989 8.203 1.00 57.59 166 GLU A N 1
ATOM 1268 C CA . GLU A 1 166 ? 1.780 18.655 7.256 1.00 57.59 166 GLU A CA 1
ATOM 1269 C C . GLU A 1 166 ? 1.998 18.118 5.830 1.00 57.59 166 GLU A C 1
ATOM 1271 O O . GLU A 1 166 ? 3.147 18.015 5.380 1.00 57.59 166 GLU A O 1
ATOM 1276 N N . PRO A 1 167 ? 0.918 17.735 5.119 1.00 52.91 167 PRO A N 1
ATOM 1277 C CA . PRO A 1 167 ? 1.025 17.326 3.730 1.00 52.91 167 PRO A CA 1
ATOM 1278 C C . PRO A 1 167 ? 1.526 18.523 2.914 1.00 52.91 167 PRO A C 1
ATOM 1280 O O . PRO A 1 167 ? 0.865 19.558 2.863 1.00 52.91 167 PRO A O 1
ATOM 1283 N N . ARG A 1 168 ? 2.720 18.378 2.331 1.00 53.31 168 ARG A N 1
ATOM 1284 C CA . ARG A 1 168 ? 3.248 19.310 1.329 1.00 53.31 168 ARG A CA 1
ATOM 1285 C C . ARG A 1 168 ? 2.517 19.159 0.004 1.00 53.31 168 ARG A C 1
ATOM 1287 O O . ARG A 1 168 ? 2.153 18.007 -0.327 1.00 53.31 168 ARG A O 1
#